Protein AF-A0A4Y2AWR8-F1 (afdb_monomer_lite)

Organism: Araneus ventricosus (NCBI:txid182803)

Structure (mmCIF, N/CA/C/O backbone):
data_AF-A0A4Y2AWR8-F1
#
_entry.id   AF-A0A4Y2AWR8-F1
#
loop_
_atom_site.group_PDB
_atom_site.id
_atom_site.type_symbol
_atom_site.label_atom_id
_atom_site.label_alt_id
_atom_site.label_comp_id
_atom_site.label_asym_id
_atom_site.label_entity_id
_atom_site.label_seq_id
_atom_site.pdbx_PDB_ins_code
_atom_site.Cartn_x
_atom_site.Cartn_y
_atom_site.Cartn_z
_atom_site.occupancy
_atom_site.B_iso_or_equiv
_atom_site.auth_seq_id
_atom_site.auth_comp_id
_atom_site.auth_asym_id
_atom_site.auth_atom_id
_atom_site.pdbx_PDB_model_num
ATOM 1 N N . MET A 1 1 ? -29.845 -3.220 9.953 1.00 39.28 1 MET A N 1
ATOM 2 C CA . MET A 1 1 ? -28.837 -2.404 10.671 1.00 39.28 1 MET A CA 1
ATOM 3 C C . MET A 1 1 ? -28.412 -3.034 12.001 1.00 39.28 1 MET A C 1
ATOM 5 O O . MET A 1 1 ? -27.279 -2.822 12.395 1.00 39.28 1 MET A O 1
ATOM 9 N N . GLU A 1 2 ? -29.234 -3.875 12.646 1.00 32.09 2 GLU A N 1
ATOM 10 C CA . GLU A 1 2 ? -28.894 -4.553 13.921 1.00 32.09 2 GLU A CA 1
ATOM 11 C C . GLU A 1 2 ? -27.820 -5.662 13.844 1.00 32.09 2 GLU A C 1
ATOM 13 O O . GLU A 1 2 ? -27.305 -6.082 14.874 1.00 32.09 2 GLU A O 1
ATOM 18 N N . TYR A 1 3 ? -27.431 -6.134 12.654 1.00 39.44 3 TYR A N 1
ATOM 19 C CA . TYR A 1 3 ? -26.554 -7.311 12.518 1.00 39.44 3 TYR A CA 1
ATOM 20 C C . TYR A 1 3 ? -25.043 -7.035 12.634 1.00 39.44 3 TYR A C 1
ATOM 22 O O . TYR A 1 3 ? -24.268 -7.984 12.706 1.00 39.44 3 TYR A O 1
ATOM 30 N N . LEU A 1 4 ? -24.606 -5.771 12.684 1.00 42.31 4 LEU A N 1
ATOM 31 C CA . LEU A 1 4 ? -23.184 -5.421 12.859 1.00 42.31 4 LEU A CA 1
ATOM 32 C C . LEU A 1 4 ? -22.792 -5.174 14.327 1.00 42.31 4 LEU A C 1
ATOM 34 O O . LEU A 1 4 ? -21.611 -5.196 14.649 1.00 42.31 4 LEU A O 1
ATOM 38 N N . TYR A 1 5 ? -23.763 -5.023 15.236 1.00 36.97 5 TYR A N 1
ATOM 39 C CA . TYR A 1 5 ? -23.530 -4.622 16.634 1.00 36.97 5 TYR A CA 1
ATOM 40 C C . TYR A 1 5 ? -23.019 -5.757 17.552 1.00 36.97 5 TYR A C 1
ATOM 42 O O . TYR A 1 5 ? -22.845 -5.566 18.750 1.00 36.97 5 TYR A O 1
ATOM 50 N N . LYS A 1 6 ? -22.806 -6.972 17.025 1.00 39.91 6 LYS A N 1
ATOM 51 C CA . LYS A 1 6 ? -22.397 -8.159 17.810 1.00 39.91 6 LYS A CA 1
ATOM 52 C C . LYS A 1 6 ? -21.052 -8.765 17.398 1.00 39.91 6 LYS A C 1
ATOM 54 O O . LYS A 1 6 ? -20.770 -9.919 17.732 1.00 39.91 6 LYS A O 1
ATOM 59 N N . ILE A 1 7 ? -20.203 -8.006 16.706 1.00 48.72 7 ILE A N 1
ATOM 60 C CA . ILE A 1 7 ? -18.814 -8.430 16.450 1.00 48.72 7 ILE A CA 1
ATOM 61 C C . ILE A 1 7 ? -17.824 -7.806 17.451 1.00 48.72 7 ILE A C 1
ATOM 63 O O . ILE A 1 7 ? -16.626 -7.753 17.200 1.00 48.72 7 ILE A O 1
ATOM 67 N N . CYS A 1 8 ? -18.320 -7.370 18.610 1.00 47.12 8 CYS A N 1
ATOM 68 C CA . CYS A 1 8 ? -17.505 -6.753 19.649 1.00 47.12 8 CYS A CA 1
ATOM 69 C C . CYS A 1 8 ? -17.026 -7.811 20.660 1.00 47.12 8 CYS A C 1
ATOM 71 O O . CYS A 1 8 ? -17.839 -8.524 21.249 1.00 47.12 8 CYS A O 1
ATOM 73 N N . GLN A 1 9 ? -15.702 -7.844 20.853 1.00 52.44 9 GLN A N 1
ATOM 74 C CA . GLN A 1 9 ? -14.898 -8.706 21.736 1.00 52.44 9 GLN A CA 1
ATOM 75 C C . GLN A 1 9 ? -14.702 -10.157 21.261 1.00 52.44 9 GLN A C 1
ATOM 77 O O . GLN A 1 9 ? -15.607 -10.987 21.307 1.00 52.44 9 GLN A O 1
ATOM 82 N N . GLY A 1 10 ? -13.476 -10.436 20.812 1.00 56.59 10 GLY A N 1
ATOM 83 C CA . GLY A 1 10 ? -13.003 -11.736 20.338 1.00 56.59 10 GLY A CA 1
ATOM 84 C C . GLY A 1 10 ? -11.639 -11.606 19.659 1.00 56.59 10 GLY A C 1
ATOM 85 O O . GLY A 1 10 ? -11.186 -10.491 19.398 1.00 56.59 10 GLY A O 1
ATOM 86 N N . SER A 1 11 ? -10.959 -12.719 19.391 1.00 69.94 11 SER A N 1
ATOM 87 C CA . SER A 1 11 ? -9.740 -12.700 18.568 1.00 69.94 11 SER A CA 1
ATOM 88 C C . SER A 1 11 ? -10.071 -12.327 17.113 1.00 69.94 11 SER A C 1
ATOM 90 O O . SER A 1 11 ? -11.225 -12.411 16.683 1.00 69.94 11 SER A O 1
ATOM 92 N N . MET A 1 12 ? -9.059 -11.946 16.326 1.00 76.69 12 MET A N 1
ATOM 93 C CA . MET A 1 12 ? -9.226 -11.705 14.885 1.00 76.69 12 MET A CA 1
ATOM 94 C C . MET A 1 12 ? -9.914 -12.896 14.194 1.00 76.69 12 MET A C 1
ATOM 96 O O . MET A 1 12 ? -10.844 -12.702 13.421 1.00 76.69 12 MET A O 1
ATOM 100 N N . GLU A 1 13 ? -9.534 -14.128 14.541 1.00 80.94 13 GLU A N 1
ATOM 101 C CA . GLU A 1 13 ? -10.108 -15.360 13.978 1.00 80.94 13 GLU A CA 1
ATOM 102 C C . GLU A 1 13 ? -11.618 -15.500 14.243 1.00 80.94 13 GLU A C 1
ATOM 104 O O . GLU A 1 13 ? -12.392 -15.894 13.361 1.00 80.94 13 GLU A O 1
ATOM 109 N N . GLU A 1 14 ? -12.068 -15.136 15.445 1.00 80.69 14 GLU A N 1
ATOM 110 C CA . GLU A 1 14 ? -13.492 -15.139 15.790 1.00 80.69 14 GLU A CA 1
ATOM 111 C C . GLU A 1 14 ? -14.261 -14.074 14.999 1.00 80.69 14 GLU A C 1
ATOM 113 O O . GLU A 1 14 ? -15.385 -14.323 14.544 1.00 80.69 14 GLU A O 1
ATOM 118 N N . PHE A 1 15 ? -13.652 -12.902 14.797 1.00 83.81 15 PHE A N 1
ATOM 119 C CA . PHE A 1 15 ? -14.216 -11.842 13.965 1.00 83.81 15 PHE A CA 1
ATOM 120 C C . PHE A 1 15 ? -14.346 -12.292 12.508 1.00 83.81 15 PHE A C 1
ATOM 122 O O . PHE A 1 15 ? -15.415 -12.129 11.917 1.00 83.81 15 PHE A O 1
ATOM 129 N N . GLU A 1 16 ? -13.310 -12.915 11.937 1.00 84.69 16 GLU A N 1
ATOM 130 C CA . GLU A 1 16 ? -13.353 -13.394 10.552 1.00 84.69 16 GLU A CA 1
ATOM 131 C C . GLU A 1 16 ? -14.458 -14.428 10.343 1.00 84.69 16 GLU A C 1
ATOM 133 O O . GLU A 1 16 ? -15.183 -14.383 9.347 1.00 84.69 16 GLU A O 1
ATOM 138 N N . THR A 1 17 ? -14.615 -15.353 11.290 1.00 86.00 17 THR A N 1
ATOM 139 C CA . THR A 1 17 ? -15.629 -16.413 11.214 1.00 86.00 17 THR A CA 1
ATOM 140 C C . THR A 1 17 ? -17.043 -15.820 11.206 1.00 86.00 17 THR A C 1
ATOM 142 O O . THR A 1 17 ? -17.899 -16.226 10.412 1.00 86.00 17 THR A O 1
ATOM 145 N N . LYS A 1 18 ? -17.283 -14.796 12.034 1.00 83.44 18 LYS A N 1
ATOM 146 C CA . LYS A 1 18 ? -18.547 -14.040 12.050 1.00 83.44 18 LYS A CA 1
ATOM 147 C C . LYS A 1 18 ? -18.734 -13.208 10.779 1.00 83.44 18 LYS A C 1
ATOM 149 O O . LYS A 1 18 ? -19.837 -13.153 10.241 1.00 83.44 18 LYS A O 1
ATOM 154 N N . ALA A 1 19 ? -17.672 -12.600 10.257 1.00 84.25 19 ALA A N 1
ATOM 155 C CA . ALA A 1 19 ? -17.730 -11.847 9.010 1.00 84.25 19 ALA A CA 1
ATOM 156 C C . ALA A 1 19 ? -18.075 -12.759 7.821 1.00 84.25 19 ALA A C 1
ATOM 158 O O . ALA A 1 19 ? -18.964 -12.423 7.051 1.00 84.25 19 ALA A O 1
ATOM 159 N N . ARG A 1 20 ? -17.480 -13.954 7.710 1.00 83.12 20 ARG A N 1
ATOM 160 C CA . ARG A 1 20 ? -17.768 -14.927 6.630 1.00 83.12 20 ARG A CA 1
ATOM 161 C C . ARG A 1 20 ? -19.230 -15.365 6.558 1.00 83.12 20 ARG A C 1
ATOM 163 O O . ARG A 1 20 ? -19.706 -15.727 5.488 1.00 83.12 20 ARG A O 1
ATOM 170 N N . THR A 1 21 ? -19.931 -15.348 7.686 1.00 83.06 21 THR A N 1
ATOM 171 C CA . THR A 1 21 ? -21.346 -15.737 7.773 1.00 83.06 21 THR A CA 1
ATOM 172 C C . THR A 1 21 ? -22.304 -14.547 7.637 1.00 83.06 21 THR A C 1
ATOM 174 O O . THR A 1 21 ? -23.518 -14.735 7.575 1.00 83.06 21 THR A O 1
ATOM 177 N N . SER A 1 22 ? -21.776 -13.324 7.539 1.00 79.88 22 SER A N 1
ATOM 178 C CA . SER A 1 22 ? -22.546 -12.093 7.369 1.00 79.88 22 SER A CA 1
ATOM 179 C C . SER A 1 22 ? -22.781 -11.770 5.890 1.00 79.88 22 SER A C 1
ATOM 181 O O . SER A 1 22 ? -21.888 -11.906 5.059 1.00 79.88 22 SER A O 1
ATOM 183 N N . GLN A 1 23 ? -23.978 -11.276 5.558 1.00 76.12 23 GLN A N 1
ATOM 184 C CA . GLN A 1 23 ? -24.337 -10.819 4.205 1.00 76.12 23 GLN A CA 1
ATOM 185 C C . GLN A 1 23 ? -24.338 -9.286 4.060 1.00 76.12 23 GLN A C 1
ATOM 187 O O . GLN A 1 23 ? -25.074 -8.720 3.255 1.00 76.12 23 GLN A O 1
ATOM 192 N N . GLY A 1 24 ? -23.542 -8.582 4.867 1.00 80.62 24 GLY A N 1
ATOM 193 C CA . GLY A 1 24 ? -23.423 -7.126 4.767 1.00 80.62 24 GLY A CA 1
ATOM 194 C C . GLY A 1 24 ? -22.639 -6.677 3.529 1.00 80.62 24 GLY A C 1
ATOM 195 O O . GLY A 1 24 ? -21.621 -7.274 3.191 1.00 80.62 24 GLY A O 1
ATOM 196 N N . CYS A 1 25 ? -23.040 -5.561 2.907 1.00 85.88 25 CYS A N 1
ATOM 197 C CA . CYS A 1 25 ? -22.377 -5.022 1.709 1.00 85.88 25 CYS A CA 1
ATOM 198 C C . CYS A 1 25 ? -20.861 -4.817 1.887 1.00 85.88 25 CYS A C 1
ATOM 200 O O . CYS A 1 25 ? -20.092 -5.106 0.975 1.00 85.88 25 CYS A O 1
ATOM 202 N N . LEU A 1 26 ? -20.426 -4.359 3.069 1.00 85.50 26 LEU A N 1
ATOM 203 C CA . LEU A 1 26 ? -19.005 -4.158 3.384 1.00 85.50 26 LEU A CA 1
ATOM 204 C C . LEU A 1 26 ? -18.219 -5.476 3.399 1.00 85.50 26 LEU A C 1
ATOM 206 O O . LEU A 1 26 ? -17.102 -5.547 2.899 1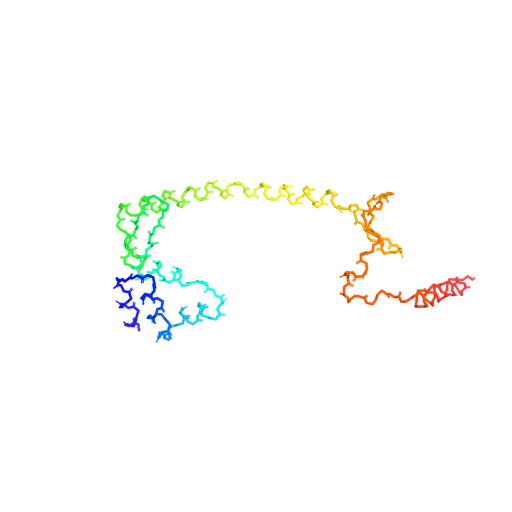.00 85.50 26 LEU A O 1
ATOM 210 N N . VAL A 1 27 ? -18.825 -6.533 3.935 1.00 88.56 27 VAL A N 1
ATOM 211 C CA . VAL A 1 27 ? -18.239 -7.874 3.988 1.00 88.56 27 VAL A CA 1
ATOM 212 C C . VAL A 1 27 ? -18.128 -8.457 2.577 1.00 88.56 27 VAL A C 1
ATOM 214 O O . VAL A 1 27 ? -17.077 -8.968 2.196 1.00 88.56 27 VAL A O 1
ATOM 217 N N . THR A 1 28 ? -19.176 -8.310 1.762 1.00 88.31 28 THR A N 1
ATOM 218 C CA . THR A 1 28 ? -19.161 -8.710 0.346 1.00 88.31 28 THR A CA 1
ATOM 219 C C . THR A 1 28 ? -18.079 -7.968 -0.444 1.00 88.31 28 THR A C 1
ATOM 221 O O . THR A 1 28 ? -17.386 -8.568 -1.266 1.00 88.31 28 THR A O 1
ATOM 224 N N . GLN A 1 29 ? -17.888 -6.674 -0.183 1.00 90.81 29 GLN A N 1
ATOM 225 C CA . GLN A 1 29 ? -16.858 -5.868 -0.839 1.00 90.81 29 GLN A CA 1
ATOM 226 C C . GLN A 1 29 ? -15.436 -6.344 -0.502 1.00 90.81 29 GLN A C 1
ATOM 228 O O . GLN A 1 29 ? -14.589 -6.405 -1.394 1.00 90.81 29 GLN A O 1
ATOM 233 N N . VAL A 1 30 ? -15.196 -6.736 0.752 1.00 90.50 30 VAL A N 1
ATOM 234 C CA . VAL A 1 30 ? -13.914 -7.312 1.178 1.00 90.50 30 VAL A CA 1
ATOM 235 C C . VAL A 1 30 ? -13.687 -8.684 0.544 1.00 90.50 30 VAL A C 1
ATOM 237 O O . VAL A 1 30 ? -12.638 -8.908 -0.054 1.00 90.50 30 VAL A O 1
ATOM 240 N N . PHE A 1 31 ? -14.666 -9.594 0.594 1.00 88.31 31 PHE A N 1
ATOM 241 C CA . PHE A 1 31 ? -14.490 -10.947 0.042 1.00 88.31 31 PHE A CA 1
ATOM 242 C C . PHE A 1 31 ? -14.406 -10.997 -1.482 1.00 88.31 31 PHE A C 1
ATOM 244 O O . PHE A 1 31 ? -13.775 -11.897 -2.027 1.00 88.31 31 PHE A O 1
ATOM 251 N N . SER A 1 32 ? -15.012 -10.034 -2.174 1.00 91.19 32 SER A N 1
ATOM 252 C CA . SER A 1 32 ? -14.854 -9.890 -3.626 1.00 91.19 32 SER A CA 1
ATOM 253 C C . SER A 1 32 ? -13.504 -9.290 -4.035 1.00 91.19 32 SER A C 1
ATOM 255 O O . SER A 1 32 ? -13.198 -9.264 -5.224 1.00 91.19 32 SER A O 1
ATOM 257 N N . GLY A 1 33 ? -12.703 -8.788 -3.085 1.00 91.31 33 GLY A N 1
ATOM 258 C CA . GLY A 1 33 ? -11.432 -8.114 -3.363 1.00 91.31 33 GLY A CA 1
ATOM 259 C C . GLY A 1 33 ? -11.585 -6.718 -3.975 1.00 91.31 33 GLY A C 1
ATOM 260 O O . GLY A 1 33 ? -10.605 -6.147 -4.444 1.00 91.31 33 GLY A O 1
ATOM 261 N N . ALA A 1 34 ? -12.794 -6.147 -3.981 1.00 91.94 34 ALA A N 1
ATOM 262 C CA . ALA A 1 34 ? -13.052 -4.855 -4.610 1.00 91.94 34 ALA A CA 1
ATOM 263 C C . ALA A 1 34 ? -12.434 -3.679 -3.831 1.00 91.94 34 ALA A C 1
ATOM 265 O O . ALA A 1 34 ? -11.910 -2.744 -4.437 1.00 91.94 34 ALA A O 1
ATOM 266 N N . LYS A 1 35 ? -12.517 -3.688 -2.491 1.00 90.12 35 LYS A N 1
ATOM 267 C CA . LYS A 1 35 ? -11.839 -2.716 -1.613 1.00 90.12 35 LYS A CA 1
ATOM 268 C C . LYS A 1 35 ? -11.876 -3.160 -0.153 1.00 90.12 35 LYS A C 1
ATOM 270 O O . LYS A 1 35 ? -12.865 -3.729 0.301 1.00 90.12 35 LYS A O 1
ATOM 275 N N . GLY A 1 36 ? -10.856 -2.747 0.594 1.00 89.81 36 GLY A N 1
ATOM 276 C CA . GLY A 1 36 ? -10.732 -3.046 2.015 1.00 89.81 36 GLY A CA 1
ATOM 277 C C . GLY A 1 36 ? -10.221 -4.463 2.243 1.00 89.81 36 GLY A C 1
ATOM 278 O O . GLY A 1 36 ? -10.033 -5.239 1.312 1.00 89.81 36 GLY A O 1
ATOM 279 N N . SER A 1 37 ? -9.976 -4.781 3.504 1.00 91.81 37 SER A N 1
ATOM 280 C CA . SER A 1 37 ? -9.538 -6.101 3.944 1.00 91.81 37 SER A CA 1
ATOM 281 C C . SER A 1 37 ? -10.231 -6.448 5.258 1.00 91.81 37 SER A C 1
ATOM 283 O O . SER A 1 37 ? -10.922 -5.606 5.846 1.00 91.81 37 SER A O 1
ATOM 285 N N . MET A 1 38 ? -10.055 -7.681 5.725 1.00 89.12 38 MET A N 1
ATOM 286 C CA . MET A 1 38 ? -10.643 -8.105 6.992 1.00 89.12 38 MET A CA 1
ATOM 287 C C . MET A 1 38 ? -10.097 -7.281 8.164 1.00 89.12 38 MET A C 1
ATOM 289 O O . MET A 1 38 ? -10.854 -6.926 9.062 1.00 89.12 38 MET A O 1
ATOM 293 N N . GLU A 1 39 ? -8.825 -6.879 8.113 1.00 89.50 39 GLU A N 1
ATOM 294 C CA . GLU A 1 39 ? -8.206 -6.003 9.110 1.00 89.50 39 GLU A CA 1
ATOM 295 C C . GLU A 1 39 ? -8.908 -4.645 9.184 1.00 89.50 39 GLU A C 1
ATOM 297 O O . GLU A 1 39 ? -9.150 -4.141 10.276 1.00 89.50 39 GLU A O 1
ATOM 302 N N . HIS A 1 40 ? -9.303 -4.067 8.044 1.00 90.94 40 HIS A N 1
ATOM 303 C CA . HIS A 1 40 ? -10.052 -2.808 8.038 1.00 90.94 40 HIS A CA 1
ATOM 304 C C . HIS A 1 40 ? -11.408 -2.962 8.737 1.00 90.94 40 HIS A C 1
ATOM 306 O O . HIS A 1 40 ? -11.784 -2.118 9.549 1.00 90.94 40 HIS A O 1
ATOM 312 N N . LEU A 1 41 ? -12.135 -4.051 8.461 1.00 89.75 41 LEU A N 1
ATOM 313 C CA . LEU A 1 41 ? -13.406 -4.335 9.136 1.00 89.75 41 LEU A CA 1
ATOM 314 C C . LEU A 1 41 ? -13.206 -4.564 10.636 1.00 89.75 41 LEU A C 1
ATOM 316 O O . LEU A 1 41 ? -14.002 -4.079 11.442 1.00 89.75 41 LEU A O 1
ATOM 320 N N . TYR A 1 42 ? -12.132 -5.258 11.007 1.00 87.75 42 TYR A N 1
ATOM 321 C CA . TYR A 1 42 ? -11.782 -5.503 12.398 1.00 87.75 42 TYR A CA 1
ATOM 322 C C . TYR A 1 42 ? -11.474 -4.202 13.142 1.00 87.75 42 TYR A C 1
ATOM 324 O O . TYR A 1 42 ? -12.002 -3.985 14.227 1.00 87.75 42 TYR A O 1
ATOM 332 N N . GLN A 1 43 ? -10.709 -3.286 12.547 1.00 90.44 43 GLN A N 1
ATOM 333 C CA . GLN A 1 43 ? -10.449 -1.972 13.145 1.00 90.44 43 GLN A CA 1
ATOM 334 C C . GLN A 1 43 ? -11.717 -1.122 13.271 1.00 90.44 43 GLN A C 1
ATOM 336 O O . GLN A 1 43 ? -11.871 -0.369 14.236 1.00 90.44 43 GLN A O 1
ATOM 341 N N . MET A 1 44 ? -12.643 -1.253 12.316 1.00 89.94 44 MET A N 1
ATOM 342 C CA . MET A 1 44 ? -13.919 -0.547 12.363 1.00 89.94 44 MET A CA 1
ATOM 343 C C . MET A 1 44 ? -14.810 -1.031 13.505 1.00 89.94 44 MET A C 1
ATOM 345 O O . MET A 1 44 ? -15.311 -0.189 14.236 1.00 89.94 44 MET A O 1
ATOM 349 N N . PHE A 1 45 ? -15.008 -2.342 13.666 1.00 87.38 45 PHE A N 1
ATOM 350 C CA . PHE A 1 45 ? -16.065 -2.880 14.541 1.00 87.38 45 PHE A CA 1
ATOM 351 C C . PHE A 1 45 ? -15.570 -3.728 15.721 1.00 87.38 45 PHE A C 1
ATOM 353 O O . PHE A 1 45 ? -16.323 -3.968 16.660 1.00 87.38 45 PHE A O 1
ATOM 360 N N . GLY A 1 46 ? -14.340 -4.235 15.656 1.00 85.44 46 GLY A N 1
ATOM 361 C CA . GLY A 1 46 ? -13.749 -5.108 16.667 1.00 85.44 46 GLY A CA 1
ATOM 362 C C . GLY A 1 46 ? -12.825 -4.343 17.608 1.00 85.44 46 GLY A C 1
ATOM 363 O O . GLY A 1 46 ? -13.145 -4.147 18.776 1.00 85.44 46 GLY A O 1
ATOM 364 N N . SER A 1 47 ? -11.659 -3.949 17.102 1.00 86.44 47 SER A N 1
ATOM 365 C CA . SER A 1 47 ? -10.621 -3.237 17.848 1.00 86.44 47 SER A CA 1
ATOM 366 C C . SER A 1 47 ? -9.576 -2.686 16.880 1.00 86.44 47 SER A C 1
ATOM 368 O O . SER A 1 47 ? -9.186 -3.375 15.936 1.00 86.44 47 SER A O 1
ATOM 370 N N . VAL A 1 48 ? -9.064 -1.474 17.119 1.00 88.00 48 VAL A N 1
ATOM 371 C CA . VAL A 1 48 ? -7.954 -0.934 16.308 1.00 88.00 48 VAL A CA 1
ATOM 372 C C . VAL A 1 48 ? -6.677 -1.782 16.457 1.00 88.00 48 VAL A C 1
ATOM 374 O O . VAL A 1 48 ? -5.877 -1.870 15.521 1.00 88.00 48 VAL A O 1
ATOM 377 N N . GLY A 1 49 ? -6.507 -2.454 17.600 1.00 84.62 49 GLY A N 1
ATOM 378 C CA . GLY A 1 49 ? -5.465 -3.451 17.825 1.00 84.62 49 GLY A CA 1
ATOM 379 C C . GLY A 1 49 ? -4.097 -2.865 18.180 1.00 84.62 49 GLY A C 1
ATOM 380 O O . GLY A 1 49 ? -3.981 -1.776 18.748 1.00 84.62 49 GLY A O 1
ATOM 381 N N . CYS A 1 50 ? -3.040 -3.632 17.900 1.00 80.38 50 CYS A N 1
ATOM 382 C CA . CYS A 1 50 ? -1.671 -3.237 18.220 1.00 80.38 50 CYS A CA 1
ATOM 383 C C . CYS A 1 50 ? -1.128 -2.234 17.195 1.00 80.38 50 CYS A C 1
ATOM 385 O O . CYS A 1 50 ? -1.171 -2.460 15.989 1.00 80.38 50 CYS A O 1
ATOM 387 N N . GLN A 1 51 ? -0.578 -1.141 17.699 1.00 74.06 51 GLN A N 1
ATOM 388 C CA . GLN A 1 51 ? 0.014 -0.043 16.960 1.00 74.06 51 GLN A CA 1
ATOM 389 C C . GLN A 1 51 ? 1.425 0.154 17.529 1.00 74.06 51 GLN A C 1
ATOM 391 O O . GLN A 1 51 ? 1.564 0.809 18.556 1.00 74.06 51 GLN A O 1
ATOM 396 N N . ASN A 1 52 ? 2.448 -0.448 16.906 1.00 70.69 52 ASN A N 1
ATOM 397 C CA . ASN A 1 52 ? 3.864 -0.506 17.330 1.00 70.69 52 ASN A CA 1
ATOM 398 C C . ASN A 1 52 ? 4.100 -0.756 18.840 1.00 70.69 52 ASN A C 1
ATOM 400 O O . ASN A 1 52 ? 4.404 -1.879 19.223 1.00 70.69 52 ASN A O 1
ATOM 404 N N . ASP A 1 53 ? 3.917 0.264 19.685 1.00 71.38 53 ASP A N 1
ATOM 405 C CA . ASP A 1 53 ? 4.144 0.241 21.140 1.00 71.38 53 ASP A CA 1
ATOM 406 C C . ASP A 1 53 ? 2.853 0.394 21.976 1.00 71.38 53 ASP A C 1
ATOM 408 O O . ASP A 1 53 ? 2.893 0.550 23.199 1.00 71.38 53 ASP A O 1
ATOM 412 N N . ALA A 1 54 ? 1.686 0.418 21.334 1.00 71.38 54 ALA A N 1
ATOM 413 C CA . ALA A 1 54 ? 0.404 0.707 21.961 1.00 71.38 54 ALA A CA 1
ATOM 414 C C . ALA A 1 54 ? -0.678 -0.270 21.502 1.00 71.38 54 ALA A C 1
ATOM 416 O O . ALA A 1 54 ? -0.926 -0.417 20.315 1.00 71.38 54 ALA A O 1
ATOM 417 N N . PHE A 1 55 ? -1.387 -0.882 22.448 1.00 81.12 55 PHE A N 1
ATOM 418 C CA . PHE A 1 55 ? -2.611 -1.619 22.147 1.00 81.12 55 PHE A CA 1
ATOM 419 C C . PHE A 1 55 ? -3.823 -0.707 22.342 1.00 81.12 55 PHE A C 1
ATOM 421 O O . PHE A 1 55 ? -3.992 -0.145 23.429 1.00 81.12 55 PHE A O 1
ATOM 428 N N . ILE A 1 56 ? -4.634 -0.556 21.297 1.00 84.81 56 ILE A N 1
ATOM 429 C CA . ILE A 1 56 ? -5.889 0.197 21.310 1.00 84.81 56 ILE A CA 1
ATOM 430 C C . ILE A 1 56 ? -7.023 -0.812 21.361 1.00 84.81 56 ILE A C 1
ATOM 432 O O . ILE A 1 56 ? -7.159 -1.630 20.453 1.00 84.81 56 ILE A O 1
ATOM 436 N N . ARG A 1 57 ? -7.802 -0.779 22.441 1.00 84.12 57 ARG A N 1
ATOM 437 C CA . ARG A 1 57 ? -8.898 -1.722 22.662 1.00 84.12 57 ARG A CA 1
ATOM 438 C C . ARG A 1 57 ? -10.128 -1.311 21.879 1.00 84.12 57 ARG A C 1
ATOM 440 O O . ARG A 1 57 ? -10.710 -2.179 21.234 1.00 84.12 57 ARG A O 1
ATOM 447 N N . ASP A 1 58 ? -10.469 -0.027 21.914 1.00 88.12 58 ASP A N 1
ATOM 448 C CA . ASP A 1 58 ? -11.702 0.476 21.324 1.00 88.12 58 ASP A CA 1
ATOM 449 C C . ASP A 1 58 ? -11.658 0.371 19.786 1.00 88.12 58 ASP A C 1
ATOM 451 O O . ASP A 1 58 ? -10.594 0.386 19.152 1.00 88.12 58 ASP A O 1
ATOM 455 N N . SER A 1 59 ? -12.831 0.198 19.179 1.00 90.56 59 SER A N 1
ATOM 456 C CA . SER A 1 59 ? -12.998 0.194 17.726 1.00 90.56 59 SER A CA 1
ATOM 457 C C . SER A 1 59 ? -13.237 1.619 17.211 1.00 90.56 59 SER A C 1
ATOM 459 O O . SER A 1 59 ? -13.612 2.519 17.969 1.00 90.56 59 SER A O 1
ATOM 461 N N . PHE A 1 60 ? -13.062 1.858 15.907 1.00 91.12 60 PHE A N 1
ATOM 462 C CA . PHE A 1 60 ? -13.425 3.163 15.337 1.00 91.12 60 PHE A CA 1
ATOM 463 C C . PHE A 1 60 ? -14.931 3.441 15.396 1.00 91.12 60 PHE A C 1
ATOM 465 O O . PHE A 1 60 ? -15.326 4.606 15.407 1.00 91.12 60 PHE A O 1
ATOM 472 N N . TRP A 1 61 ? -15.760 2.396 15.426 1.00 91.31 61 TRP A N 1
ATOM 473 C CA . TRP A 1 61 ? -17.208 2.516 15.551 1.00 91.31 61 TRP A CA 1
ATOM 474 C C . TRP A 1 61 ? -17.632 2.957 16.952 1.00 91.31 61 TRP A C 1
ATOM 476 O O . TRP A 1 61 ? -18.490 3.828 17.083 1.00 91.31 61 TRP A O 1
ATOM 486 N N . ASP A 1 62 ? -17.008 2.388 17.984 1.00 89.56 62 ASP A N 1
ATOM 487 C CA . ASP A 1 62 ? -17.304 2.719 19.383 1.00 89.56 62 ASP A CA 1
ATOM 488 C C . ASP A 1 62 ? -16.688 4.064 19.799 1.00 89.56 62 ASP A C 1
ATOM 490 O O . ASP A 1 62 ? -17.198 4.747 20.689 1.00 89.56 62 ASP A O 1
ATOM 494 N N . GLY A 1 63 ? -15.628 4.475 19.099 1.00 91.94 63 GLY A N 1
ATOM 495 C CA . GLY A 1 63 ? -14.893 5.706 19.346 1.00 91.94 63 GLY A CA 1
ATOM 496 C C . GLY A 1 63 ? -13.756 5.498 20.342 1.00 91.94 63 GLY A C 1
ATOM 497 O O . GLY A 1 63 ? -13.891 4.802 21.343 1.00 91.94 63 GLY A O 1
ATOM 498 N N . LEU A 1 64 ? -12.614 6.130 20.068 1.00 91.44 64 LEU A N 1
ATOM 499 C CA . LEU A 1 64 ? -11.432 6.011 20.916 1.00 91.44 64 LEU A CA 1
ATOM 500 C C . LEU A 1 64 ? -11.528 6.959 22.110 1.00 91.44 64 LEU A C 1
ATOM 502 O O . LEU A 1 64 ? -11.838 8.146 21.962 1.00 91.44 64 LEU A O 1
ATOM 506 N N . ASN A 1 65 ? -11.144 6.471 23.287 1.00 91.62 65 ASN A N 1
ATOM 507 C CA . ASN A 1 65 ? -10.899 7.347 24.428 1.00 91.62 65 ASN A CA 1
ATOM 508 C C . ASN A 1 65 ? -9.658 8.242 24.209 1.00 91.62 65 ASN A C 1
ATOM 510 O O . ASN A 1 65 ? -8.812 7.989 23.350 1.00 91.62 65 ASN A O 1
ATOM 514 N N . ALA A 1 66 ? -9.516 9.292 25.023 1.00 92.50 66 ALA A N 1
ATOM 515 C CA . ALA A 1 66 ? -8.467 10.300 24.842 1.00 92.50 66 ALA A CA 1
ATOM 516 C C . ALA A 1 66 ? -7.034 9.723 24.833 1.00 92.50 66 ALA A C 1
ATOM 518 O O . ALA A 1 66 ? -6.197 10.162 24.046 1.00 92.50 66 ALA A O 1
ATOM 519 N N . ASN A 1 67 ? -6.742 8.727 25.677 1.00 90.81 67 ASN A N 1
ATOM 520 C CA . ASN A 1 67 ? -5.413 8.110 25.741 1.00 90.81 67 ASN A CA 1
ATOM 521 C C . ASN A 1 67 ? -5.114 7.285 24.480 1.00 90.81 67 ASN A C 1
ATOM 523 O O . ASN A 1 67 ? -4.023 7.359 23.915 1.00 90.81 67 ASN A O 1
ATOM 527 N N . GLU A 1 68 ? -6.092 6.509 24.019 1.00 90.19 68 GLU A N 1
ATOM 528 C CA . GLU A 1 68 ? -5.971 5.718 22.795 1.00 90.19 68 GLU A CA 1
ATOM 529 C C . GLU A 1 68 ? -5.877 6.592 21.544 1.00 90.19 68 GLU A C 1
ATOM 531 O O . GLU A 1 68 ? -5.043 6.329 20.677 1.00 90.19 68 GLU A O 1
ATOM 536 N N . ALA A 1 69 ? -6.640 7.685 21.494 1.00 92.12 69 ALA A N 1
ATOM 537 C CA . ALA A 1 69 ? -6.568 8.662 20.415 1.00 92.12 69 ALA A CA 1
ATOM 538 C C . ALA A 1 69 ? -5.168 9.291 20.304 1.00 92.12 69 ALA A C 1
ATOM 540 O O . ALA A 1 69 ? -4.622 9.379 19.204 1.00 92.12 69 ALA A O 1
ATOM 541 N N . VAL A 1 70 ? -4.545 9.668 21.429 1.00 92.19 70 VAL A N 1
ATOM 542 C CA . VAL A 1 70 ? -3.173 10.211 21.443 1.00 92.19 70 VAL A CA 1
ATOM 543 C C . VAL A 1 70 ? -2.158 9.177 20.947 1.00 92.19 70 VAL A C 1
ATOM 545 O O . VAL A 1 70 ? -1.282 9.506 20.145 1.00 92.19 70 VAL A O 1
ATOM 548 N N . LYS A 1 71 ? -2.287 7.915 21.375 1.00 89.88 71 LYS A N 1
ATOM 549 C CA . LYS A 1 71 ? -1.416 6.819 20.919 1.00 89.88 71 LYS A CA 1
ATOM 550 C C . LYS A 1 71 ? -1.545 6.576 19.414 1.00 89.88 71 LYS A C 1
ATOM 552 O O . LYS A 1 71 ? -0.528 6.499 18.727 1.00 89.88 71 LYS A O 1
ATOM 557 N N . HIS A 1 72 ? -2.774 6.528 18.897 1.00 91.38 72 HIS A N 1
ATOM 558 C CA . HIS A 1 72 ? -3.035 6.396 17.463 1.00 91.38 72 HIS A CA 1
ATOM 559 C C . HIS A 1 72 ? -2.465 7.582 16.671 1.00 91.38 72 HIS A C 1
ATOM 561 O O . HIS A 1 72 ? -1.774 7.398 15.670 1.00 91.38 72 HIS A O 1
ATOM 567 N N . ALA A 1 73 ? -2.702 8.810 17.148 1.00 91.19 73 ALA A N 1
ATOM 568 C CA . ALA A 1 73 ? -2.250 10.033 16.490 1.00 91.19 73 ALA A CA 1
ATOM 569 C C . ALA A 1 73 ? -0.720 10.122 16.398 1.00 91.19 73 ALA A C 1
ATOM 571 O O . ALA A 1 73 ? -0.193 10.538 15.364 1.00 91.19 73 ALA A O 1
ATOM 572 N N . LYS A 1 74 ? 0.002 9.692 17.441 1.00 90.56 74 LYS A N 1
ATOM 573 C CA . LYS A 1 74 ? 1.470 9.621 17.418 1.00 90.56 74 LYS A CA 1
ATOM 574 C C . LYS A 1 74 ? 1.958 8.741 16.265 1.00 90.56 74 LYS A C 1
ATOM 576 O O . LYS A 1 74 ? 2.800 9.161 15.479 1.00 90.56 74 LYS A O 1
ATOM 581 N N . ILE A 1 75 ? 1.374 7.557 16.122 1.00 88.50 75 ILE A N 1
ATOM 582 C CA . ILE A 1 75 ? 1.795 6.569 15.120 1.00 88.50 75 ILE A CA 1
ATOM 583 C C . ILE A 1 75 ? 1.429 7.020 13.709 1.00 88.50 75 ILE A C 1
ATOM 585 O O . ILE A 1 75 ? 2.245 6.902 12.794 1.00 88.50 75 ILE A O 1
ATOM 589 N N . ALA A 1 76 ? 0.252 7.625 13.542 1.00 88.75 76 ALA A N 1
ATOM 590 C CA . ALA A 1 76 ? -0.127 8.270 12.291 1.00 88.75 76 ALA A CA 1
ATOM 591 C C . ALA A 1 76 ? 0.860 9.389 11.909 1.00 88.75 76 ALA A C 1
ATOM 593 O O . ALA A 1 76 ? 1.270 9.483 10.754 1.00 88.75 76 ALA A O 1
ATOM 594 N N . THR A 1 77 ? 1.298 10.198 12.877 1.00 90.19 77 THR A N 1
ATOM 595 C CA . THR A 1 77 ? 2.271 11.279 12.649 1.00 90.19 77 THR A CA 1
ATOM 596 C C . THR A 1 77 ? 3.641 10.731 12.247 1.00 90.19 77 THR A C 1
ATOM 598 O O . THR A 1 77 ? 4.235 11.215 11.282 1.00 90.19 77 THR A O 1
ATOM 601 N N . ASP A 1 78 ? 4.120 9.680 12.916 1.00 89.12 78 ASP A N 1
ATOM 602 C CA . ASP A 1 78 ? 5.379 9.016 12.563 1.00 89.12 78 ASP A CA 1
ATOM 603 C C . ASP A 1 78 ? 5.322 8.437 11.141 1.00 89.12 78 ASP A C 1
ATOM 605 O O . ASP A 1 78 ? 6.268 8.598 10.363 1.00 89.12 78 ASP A O 1
ATOM 609 N N . ALA A 1 79 ? 4.200 7.813 10.768 1.00 87.19 79 ALA A N 1
ATOM 610 C CA . ALA A 1 79 ? 3.980 7.299 9.419 1.00 87.19 79 ALA A CA 1
ATOM 611 C C . ALA A 1 79 ? 3.959 8.426 8.373 1.00 87.19 79 ALA A C 1
ATOM 613 O O . ALA A 1 79 ? 4.651 8.328 7.358 1.00 87.19 79 ALA A O 1
ATOM 614 N N . LEU A 1 80 ? 3.254 9.529 8.642 1.00 89.75 80 LEU A N 1
ATOM 615 C CA . LEU A 1 80 ? 3.242 10.706 7.768 1.00 89.75 80 LEU A CA 1
ATOM 616 C C . LEU A 1 80 ? 4.647 11.301 7.605 1.00 89.75 80 LEU A C 1
ATOM 618 O O . LEU A 1 80 ? 5.051 11.626 6.486 1.00 89.75 80 LEU A O 1
ATOM 622 N N . SER A 1 81 ? 5.444 11.357 8.675 1.00 87.75 81 SER A N 1
ATOM 623 C CA . SER A 1 81 ? 6.836 11.812 8.577 1.00 87.75 81 SER A CA 1
ATOM 624 C C . SER A 1 81 ? 7.652 10.937 7.619 1.00 87.75 81 SER A C 1
ATOM 626 O O . SER A 1 81 ? 8.433 11.459 6.828 1.00 87.75 81 SER A O 1
ATOM 628 N N . LYS A 1 82 ? 7.418 9.618 7.592 1.00 84.81 82 LYS A N 1
ATOM 629 C CA . LYS A 1 82 ? 8.079 8.705 6.647 1.00 84.81 82 LYS A CA 1
ATOM 630 C C . LYS A 1 82 ? 7.595 8.915 5.214 1.00 84.81 82 LYS A C 1
ATOM 632 O O . LYS A 1 82 ? 8.405 8.832 4.296 1.00 84.81 82 LYS A O 1
ATOM 637 N N . THR A 1 83 ? 6.322 9.261 5.005 1.00 84.12 83 THR A N 1
ATOM 638 C CA . THR A 1 83 ? 5.812 9.591 3.659 1.00 84.12 83 THR A CA 1
ATOM 639 C C . THR A 1 83 ? 6.432 10.859 3.063 1.00 84.12 83 THR A C 1
ATOM 641 O O . THR A 1 83 ? 6.453 11.000 1.843 1.00 84.12 83 THR A O 1
ATOM 644 N N . SER A 1 84 ? 7.040 11.736 3.877 1.00 76.44 84 SER A N 1
ATOM 645 C CA . SER A 1 84 ? 7.799 12.898 3.374 1.00 76.44 84 SER A CA 1
ATOM 646 C C . SER A 1 84 ? 8.997 12.515 2.489 1.00 76.44 84 SER A C 1
ATOM 648 O O . SER A 1 84 ? 9.493 13.341 1.726 1.00 76.44 84 SER A O 1
ATOM 650 N N . LYS A 1 85 ? 9.421 11.245 2.523 1.00 84.06 85 LYS A N 1
ATOM 651 C CA . LYS A 1 85 ? 10.454 10.663 1.656 1.00 84.06 85 LYS A CA 1
ATOM 652 C C . LYS A 1 85 ? 9.934 10.220 0.284 1.00 84.06 85 LYS A C 1
ATOM 654 O O . LYS A 1 85 ? 10.636 9.516 -0.432 1.00 84.06 85 LYS A O 1
ATOM 659 N N . ILE A 1 86 ? 8.735 10.641 -0.128 1.00 83.56 86 ILE A N 1
ATOM 660 C CA . ILE A 1 86 ? 8.178 10.325 -1.458 1.00 83.56 86 ILE A CA 1
ATOM 661 C C . ILE A 1 86 ? 9.099 10.744 -2.619 1.00 83.56 86 ILE A C 1
ATOM 663 O O . ILE A 1 86 ? 9.078 10.142 -3.689 1.00 83.56 86 ILE A O 1
ATOM 667 N N . TRP A 1 87 ? 9.949 11.751 -2.407 1.00 86.12 87 TRP A N 1
ATOM 668 C CA . TRP A 1 87 ? 10.938 12.181 -3.393 1.00 86.12 87 TRP A CA 1
ATOM 669 C C . TRP A 1 87 ? 12.055 11.145 -3.614 1.00 86.12 87 TRP A C 1
ATOM 671 O O . TRP A 1 87 ? 12.621 11.111 -4.704 1.00 86.12 87 TRP A O 1
ATOM 681 N N . GLU A 1 88 ? 12.367 10.289 -2.628 1.00 90.69 88 GLU A N 1
ATOM 682 C CA . GLU A 1 88 ? 13.457 9.302 -2.713 1.00 90.69 88 GLU A CA 1
ATOM 683 C C . GLU A 1 88 ? 13.161 8.256 -3.797 1.00 90.69 88 GLU A C 1
ATOM 685 O O . GLU A 1 88 ? 14.026 7.946 -4.622 1.00 90.69 88 GLU A O 1
ATOM 690 N N . THR A 1 89 ? 11.925 7.748 -3.847 1.00 88.50 89 THR A N 1
ATOM 691 C CA . THR A 1 89 ? 11.496 6.799 -4.885 1.00 88.50 89 THR A CA 1
ATOM 692 C C . THR A 1 89 ? 11.402 7.473 -6.248 1.00 88.50 89 THR A C 1
ATOM 694 O O . THR A 1 89 ? 11.855 6.890 -7.229 1.00 88.50 89 THR A O 1
ATOM 697 N N . GLY A 1 90 ? 10.913 8.717 -6.319 1.00 89.19 90 GLY A N 1
ATOM 698 C CA . GLY A 1 90 ? 10.885 9.497 -7.562 1.00 89.19 90 GLY A CA 1
ATOM 699 C C . GLY A 1 90 ? 12.281 9.740 -8.149 1.00 89.19 90 GLY A C 1
ATOM 700 O O . GLY A 1 90 ? 12.504 9.529 -9.345 1.00 89.19 90 GLY A O 1
ATOM 701 N N . TYR A 1 91 ? 13.247 10.116 -7.308 1.00 90.88 91 TYR A N 1
ATOM 702 C CA . TYR A 1 91 ? 14.644 10.279 -7.712 1.00 90.88 91 TYR A CA 1
ATOM 703 C C . TYR A 1 91 ? 15.272 8.947 -8.141 1.00 90.88 91 TYR A C 1
ATOM 705 O O . TYR A 1 91 ? 15.895 8.875 -9.200 1.00 90.88 91 TYR A O 1
ATOM 713 N N . SER A 1 92 ? 15.071 7.884 -7.355 1.00 91.94 92 SER A N 1
ATOM 714 C CA . SER A 1 92 ? 15.603 6.548 -7.658 1.00 91.94 92 SER A CA 1
ATOM 715 C C . SER A 1 92 ? 15.057 6.017 -8.982 1.00 91.94 92 SER A C 1
ATOM 717 O O . SER A 1 92 ? 15.834 5.581 -9.826 1.00 91.94 92 SER A O 1
ATOM 719 N N . TYR A 1 93 ? 13.745 6.139 -9.204 1.00 92.50 93 TYR A N 1
ATOM 720 C CA . TYR A 1 93 ? 13.095 5.787 -10.464 1.00 92.50 93 TYR A CA 1
ATOM 721 C C . TYR A 1 93 ? 13.678 6.578 -11.638 1.00 92.50 93 TYR A C 1
ATOM 723 O O . TYR A 1 93 ? 14.108 5.987 -12.624 1.00 92.50 93 TYR A O 1
ATOM 731 N N . SER A 1 94 ? 13.767 7.905 -11.508 1.00 92.56 94 SER A N 1
ATOM 732 C CA . SER A 1 94 ? 14.298 8.769 -12.572 1.00 92.56 94 SER A CA 1
ATOM 733 C C . SER A 1 94 ? 15.743 8.407 -12.923 1.00 92.56 94 SER A C 1
ATOM 735 O O . SER A 1 94 ? 16.099 8.337 -14.096 1.00 92.56 94 SER A O 1
ATOM 737 N N . LYS A 1 95 ? 16.568 8.110 -11.911 1.00 94.38 95 LYS A N 1
ATOM 738 C CA . LYS A 1 95 ? 17.946 7.649 -12.093 1.00 94.38 95 LYS A CA 1
ATOM 739 C C . LYS A 1 95 ? 18.009 6.282 -12.777 1.00 94.38 95 LYS A C 1
ATOM 741 O O . LYS A 1 95 ? 18.840 6.097 -13.658 1.00 94.38 95 LYS A O 1
ATOM 746 N N . MET A 1 96 ? 17.149 5.336 -12.393 1.00 93.12 96 MET A N 1
ATOM 747 C CA . MET A 1 96 ? 17.082 4.020 -13.040 1.00 93.12 96 MET A CA 1
ATOM 748 C C . MET A 1 96 ? 16.681 4.146 -14.510 1.00 93.12 96 MET A C 1
ATOM 750 O O . MET A 1 96 ? 17.362 3.588 -15.360 1.00 93.12 96 MET A O 1
ATOM 754 N N . VAL A 1 97 ? 15.645 4.930 -14.822 1.00 92.12 97 VAL A N 1
ATOM 755 C CA . VAL A 1 97 ? 15.226 5.181 -16.209 1.00 92.12 97 VAL A CA 1
ATOM 756 C C . VAL A 1 97 ? 16.350 5.838 -17.008 1.00 92.12 97 VAL A C 1
ATOM 758 O O . VAL A 1 97 ? 16.682 5.357 -18.085 1.00 92.12 97 VAL A O 1
ATOM 761 N N . TYR A 1 98 ? 16.985 6.884 -16.470 1.00 91.88 98 TYR A N 1
ATOM 762 C CA . TYR A 1 98 ? 18.099 7.560 -17.141 1.00 91.88 98 TYR A CA 1
ATOM 763 C C . TYR A 1 98 ? 19.278 6.617 -17.413 1.00 91.88 98 TYR A C 1
ATOM 765 O O . TYR A 1 98 ? 19.864 6.655 -18.491 1.00 91.88 98 TYR A O 1
ATOM 773 N N . ASN A 1 99 ? 19.618 5.750 -16.457 1.00 88.44 99 ASN A N 1
ATOM 774 C CA . ASN A 1 99 ? 20.702 4.784 -16.626 1.00 88.44 99 ASN A CA 1
ATOM 775 C C . ASN A 1 99 ? 20.362 3.685 -17.639 1.00 88.44 99 ASN A C 1
ATOM 777 O O . ASN A 1 99 ? 21.271 3.144 -18.254 1.00 88.44 99 ASN A O 1
ATOM 781 N N . LEU A 1 100 ? 19.081 3.345 -17.799 1.00 88.69 100 LEU A N 1
ATOM 782 C CA . LEU A 1 100 ? 18.642 2.275 -18.692 1.00 88.69 100 LEU A CA 1
ATOM 783 C C . LEU A 1 100 ? 18.201 2.771 -20.081 1.00 88.69 100 LEU A C 1
ATOM 785 O O . LEU A 1 100 ? 17.940 1.955 -20.955 1.00 88.69 100 LEU A O 1
ATOM 789 N N . GLN A 1 101 ? 18.130 4.086 -20.317 1.00 86.75 101 GLN A N 1
ATOM 790 C CA . GLN A 1 101 ? 17.591 4.660 -21.563 1.00 86.75 101 GLN A CA 1
ATOM 791 C C . GLN A 1 101 ? 18.392 4.302 -22.829 1.00 86.75 101 GLN A C 1
ATOM 793 O O . GLN A 1 101 ? 17.867 4.422 -23.931 1.00 86.75 101 GLN A O 1
ATOM 798 N N . GLY A 1 102 ? 19.664 3.916 -22.675 1.00 84.62 102 GLY A N 1
ATOM 799 C CA . GLY A 1 102 ? 20.535 3.490 -23.774 1.00 84.62 102 GLY A CA 1
ATOM 800 C C . GLY A 1 102 ? 20.365 2.021 -24.168 1.00 84.62 102 GLY A C 1
ATOM 801 O O . GLY A 1 102 ? 20.809 1.630 -25.252 1.00 84.62 102 GLY A O 1
ATOM 802 N N . LEU A 1 103 ? 19.702 1.218 -23.322 1.00 89.94 103 LEU A N 1
ATOM 803 C CA . LEU A 1 103 ? 19.478 -0.192 -23.607 1.00 89.94 103 LEU A CA 1
ATOM 804 C C . LEU A 1 103 ? 18.417 -0.373 -24.686 1.00 89.94 103 LEU A C 1
ATOM 806 O O . LEU A 1 103 ? 17.295 0.123 -24.580 1.00 89.94 103 LEU A O 1
ATOM 810 N N . HIS A 1 104 ? 18.764 -1.155 -25.697 1.00 87.44 104 HIS A N 1
ATOM 811 C CA . HIS A 1 104 ? 17.856 -1.561 -26.757 1.00 87.44 104 HIS A CA 1
ATOM 812 C C . HIS A 1 104 ? 18.193 -2.977 -27.222 1.00 87.44 104 HIS A C 1
ATOM 814 O O . HIS A 1 104 ? 19.264 -3.504 -26.924 1.00 87.44 104 HIS A O 1
ATOM 820 N N . VAL A 1 105 ? 17.258 -3.602 -27.933 1.00 88.19 105 VAL A N 1
ATOM 821 C CA . VAL A 1 105 ? 17.509 -4.872 -28.618 1.00 88.19 105 VAL A CA 1
ATOM 822 C C . VAL A 1 105 ? 17.934 -4.555 -30.047 1.00 88.19 105 VAL A C 1
ATOM 824 O O . VAL A 1 105 ? 17.245 -3.797 -30.733 1.00 88.19 105 VAL A O 1
ATOM 827 N N . ASP A 1 106 ? 19.079 -5.079 -30.475 1.00 83.62 106 ASP A N 1
ATOM 828 C CA . ASP A 1 106 ? 19.582 -4.874 -31.833 1.00 83.62 106 ASP A CA 1
ATOM 829 C C . ASP A 1 106 ? 18.908 -5.811 -32.857 1.00 83.62 106 ASP A C 1
ATOM 831 O O . ASP A 1 106 ? 18.074 -6.658 -32.526 1.00 83.62 106 ASP A O 1
ATOM 835 N N . TYR A 1 107 ? 19.270 -5.668 -34.135 1.00 80.06 107 TYR A N 1
ATOM 836 C CA . TYR A 1 107 ? 18.718 -6.492 -35.219 1.00 80.06 107 TYR A CA 1
ATOM 837 C C . TYR A 1 107 ? 19.102 -7.977 -35.134 1.00 80.06 107 TYR A C 1
ATOM 839 O O . TYR A 1 107 ? 18.491 -8.791 -35.822 1.00 80.06 107 TYR A O 1
ATOM 847 N N . MET A 1 108 ? 20.103 -8.329 -34.323 1.00 80.88 108 MET A N 1
ATOM 848 C CA . MET A 1 108 ? 20.536 -9.709 -34.095 1.00 80.88 108 MET A CA 1
ATOM 849 C C . MET A 1 108 ? 19.839 -10.336 -32.878 1.00 80.88 108 MET A C 1
ATOM 851 O O . MET A 1 108 ? 20.035 -11.519 -32.614 1.00 80.88 108 MET A O 1
ATOM 855 N N . GLY A 1 109 ? 18.992 -9.578 -32.170 1.00 77.81 109 GLY A N 1
ATOM 856 C CA . GLY A 1 109 ? 18.270 -10.049 -30.989 1.00 77.81 109 GLY A CA 1
ATOM 857 C C . GLY A 1 109 ? 19.057 -9.946 -29.682 1.00 77.81 109 GLY A C 1
ATOM 858 O O . GLY A 1 109 ? 18.633 -10.517 -28.671 1.00 77.81 109 GLY A O 1
ATOM 859 N N . CYS A 1 110 ? 20.168 -9.209 -29.685 1.00 83.19 110 CYS A N 1
ATOM 860 C CA . CYS A 1 110 ? 21.020 -8.991 -28.523 1.00 83.19 110 CYS A CA 1
ATOM 861 C C . CYS A 1 110 ? 20.540 -7.777 -27.712 1.00 83.19 110 CYS A C 1
ATOM 863 O O . CYS A 1 110 ? 20.123 -6.773 -28.289 1.00 83.19 110 CYS A O 1
ATOM 865 N N . LEU A 1 111 ? 20.645 -7.826 -26.379 1.00 88.44 111 LEU A N 1
ATOM 866 C CA . LEU A 1 111 ? 20.502 -6.645 -25.521 1.00 88.44 111 LEU A CA 1
ATOM 867 C C 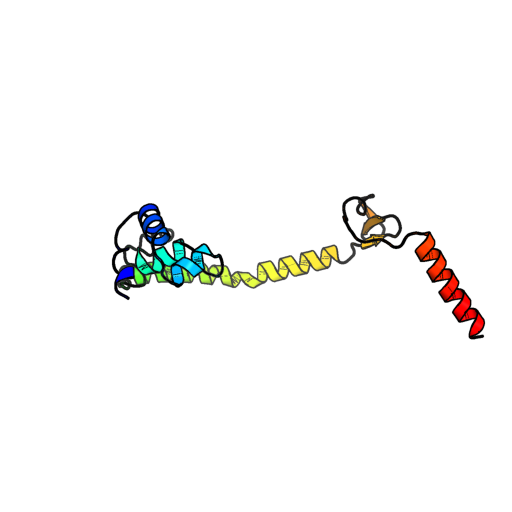. LEU A 1 111 ? 21.804 -5.847 -25.569 1.00 88.44 111 LEU A C 1
ATOM 869 O O . LEU A 1 111 ? 22.854 -6.357 -25.171 1.00 88.44 111 LEU A O 1
ATOM 873 N N . VAL A 1 112 ? 21.736 -4.595 -26.006 1.00 88.12 112 VAL A N 1
ATOM 874 C CA . VAL A 1 112 ? 22.911 -3.751 -26.236 1.00 88.12 112 VAL A CA 1
ATOM 875 C C . VAL A 1 112 ? 22.772 -2.419 -25.504 1.00 88.12 112 VAL A C 1
ATOM 877 O O . VAL A 1 112 ? 21.701 -1.814 -25.497 1.00 88.12 112 VAL A O 1
ATOM 880 N N . ASP A 1 113 ? 23.875 -1.950 -24.919 1.00 89.44 113 ASP A N 1
ATOM 881 C CA . ASP A 1 113 ? 24.055 -0.584 -24.414 1.00 89.44 113 ASP A CA 1
ATOM 882 C C . ASP A 1 113 ? 25.225 0.082 -25.157 1.00 89.44 113 ASP A C 1
ATOM 884 O O . ASP A 1 113 ? 26.403 -0.231 -24.946 1.00 89.44 113 ASP A O 1
ATOM 888 N N . GLY A 1 114 ? 24.903 0.963 -26.107 1.00 83.88 114 GLY A N 1
ATOM 889 C CA . GLY A 1 114 ? 25.887 1.555 -27.014 1.00 83.88 114 GLY A CA 1
ATOM 890 C C . GLY A 1 114 ? 26.595 0.499 -27.873 1.00 83.88 114 GLY A C 1
ATOM 891 O O . GLY A 1 114 ? 25.989 -0.078 -28.767 1.00 83.88 114 GLY A O 1
ATOM 892 N N . ASN A 1 115 ? 27.885 0.265 -27.609 1.00 84.12 115 ASN A N 1
ATOM 893 C CA . ASN A 1 115 ? 28.694 -0.753 -28.301 1.00 84.12 115 ASN A CA 1
ATOM 894 C C . ASN A 1 115 ? 28.883 -2.037 -27.472 1.00 84.12 115 ASN A C 1
ATOM 896 O O . ASN A 1 115 ? 29.607 -2.939 -27.897 1.00 84.12 115 ASN A O 1
ATOM 900 N N . LEU A 1 116 ? 28.314 -2.100 -26.265 1.00 86.31 116 LEU A N 1
ATOM 901 C CA . LEU A 1 116 ? 28.486 -3.221 -25.351 1.00 86.31 116 LEU A CA 1
ATOM 902 C C . LEU A 1 116 ? 27.285 -4.161 -25.447 1.00 86.31 116 LEU A C 1
ATOM 904 O O . LEU A 1 116 ? 26.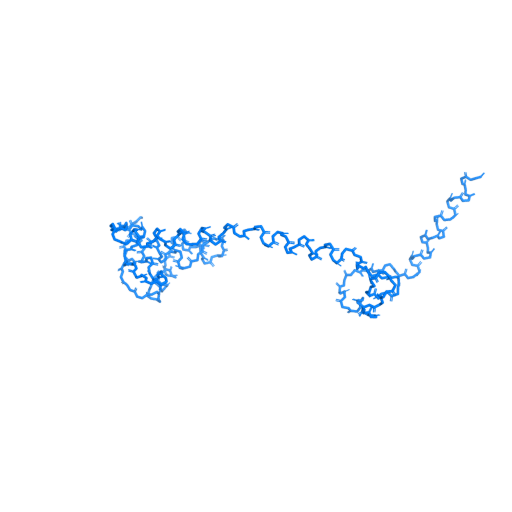153 -3.762 -25.183 1.00 86.31 116 LEU A O 1
ATOM 908 N N . VAL A 1 117 ? 27.547 -5.420 -25.791 1.00 85.62 117 VAL A N 1
ATOM 909 C CA . VAL A 1 117 ? 26.537 -6.480 -25.749 1.00 85.62 117 VAL A CA 1
ATOM 910 C C . VAL A 1 117 ? 26.415 -6.977 -24.310 1.00 85.62 117 VAL A C 1
ATOM 912 O O . VAL A 1 117 ? 27.394 -7.441 -23.724 1.00 85.62 117 VAL A O 1
ATOM 915 N N . ILE A 1 118 ? 25.220 -6.841 -23.742 1.00 85.94 118 ILE A N 1
ATOM 916 C CA . ILE A 1 118 ? 24.882 -7.254 -22.374 1.00 85.94 118 ILE A CA 1
ATOM 917 C C . ILE A 1 118 ? 24.364 -8.693 -22.372 1.00 85.94 118 ILE A C 1
ATOM 919 O O . ILE A 1 118 ? 24.737 -9.475 -21.501 1.00 85.94 118 ILE A O 1
ATOM 923 N N . ASP A 1 119 ? 23.531 -9.040 -23.353 1.00 82.12 119 ASP A N 1
ATOM 924 C CA . ASP A 1 119 ? 22.985 -10.385 -23.532 1.00 82.12 119 ASP A CA 1
ATOM 925 C C . ASP A 1 119 ? 22.862 -10.700 -25.027 1.00 82.12 119 ASP A C 1
ATOM 927 O O . ASP A 1 119 ? 22.541 -9.818 -25.821 1.00 82.12 119 ASP A O 1
ATOM 931 N N . ASN A 1 120 ? 23.134 -11.945 -25.410 1.00 73.62 120 ASN A N 1
ATOM 932 C CA . ASN A 1 120 ? 23.159 -12.382 -26.805 1.00 73.62 120 ASN A CA 1
ATOM 933 C C . ASN A 1 120 ? 21.819 -12.960 -27.289 1.00 73.62 120 ASN A C 1
ATOM 935 O O . ASN A 1 120 ? 21.696 -13.234 -28.479 1.00 73.62 120 ASN A O 1
ATOM 939 N N . ASP A 1 121 ? 20.842 -13.198 -26.404 1.00 70.81 121 ASP A N 1
ATOM 940 C CA . ASP A 1 121 ? 19.637 -13.950 -26.782 1.00 70.81 121 ASP A CA 1
ATOM 941 C C . ASP A 1 121 ? 18.389 -13.565 -25.968 1.00 70.81 121 ASP A C 1
ATOM 943 O O . ASP A 1 121 ? 17.867 -14.317 -25.142 1.00 70.81 121 ASP A O 1
ATOM 947 N N . VAL A 1 122 ? 17.893 -12.349 -26.202 1.00 71.44 122 VAL A N 1
ATOM 948 C CA . VAL A 1 122 ? 16.720 -11.814 -25.485 1.00 71.44 122 VAL A CA 1
ATOM 949 C C . VAL A 1 122 ? 15.413 -12.205 -26.174 1.00 71.44 122 VAL A C 1
ATOM 951 O O . VAL A 1 122 ? 14.355 -12.278 -25.542 1.00 71.44 122 VAL A O 1
ATOM 954 N N . LEU A 1 123 ? 15.466 -12.468 -27.483 1.00 63.72 123 LEU A N 1
ATOM 955 C CA . LEU A 1 123 ? 14.285 -12.796 -28.282 1.00 63.72 123 LEU A CA 1
ATOM 956 C C . LEU A 1 123 ? 13.713 -14.178 -27.949 1.00 63.72 123 LEU A C 1
ATOM 958 O O . LEU A 1 123 ? 12.504 -14.361 -28.064 1.00 63.72 123 LEU A O 1
ATOM 962 N N . ASN A 1 124 ? 14.528 -15.113 -27.449 1.00 60.25 124 ASN A N 1
ATOM 963 C CA . AS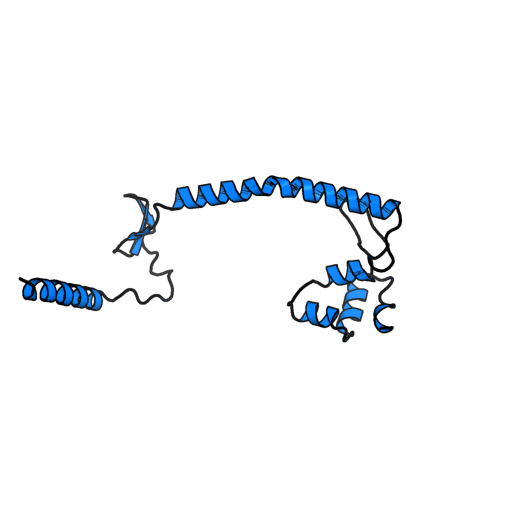N A 1 124 ? 14.033 -16.402 -26.959 1.00 60.25 124 ASN A CA 1
ATOM 964 C C . ASN A 1 124 ? 13.211 -16.286 -25.661 1.00 60.25 124 ASN A C 1
ATOM 966 O O . ASN A 1 124 ? 12.407 -17.170 -25.363 1.00 60.25 124 ASN A O 1
ATOM 970 N N . VAL A 1 125 ? 13.371 -15.192 -24.905 1.00 55.72 125 VAL A N 1
ATOM 971 C CA . VAL A 1 125 ? 12.625 -14.918 -23.660 1.00 55.72 125 VAL A CA 1
ATOM 972 C C . VAL A 1 125 ? 11.396 -14.031 -23.916 1.00 55.72 125 VAL A C 1
ATOM 974 O O . VAL A 1 125 ? 10.405 -14.107 -23.183 1.00 55.72 125 VAL A O 1
ATOM 977 N N . LEU A 1 126 ? 11.415 -13.223 -24.981 1.00 53.12 126 LEU A N 1
ATOM 978 C CA . LEU A 1 126 ? 10.291 -12.391 -25.420 1.00 53.12 126 LEU A CA 1
ATOM 979 C C . LEU A 1 126 ? 9.232 -13.236 -26.146 1.00 53.12 126 LEU A C 1
ATOM 981 O O . LEU A 1 126 ? 9.066 -13.203 -27.362 1.00 53.12 126 LEU A O 1
ATOM 985 N N . HIS A 1 127 ? 8.473 -13.998 -25.365 1.00 47.50 127 HIS A N 1
ATOM 986 C CA . HIS A 1 127 ? 7.267 -14.671 -25.826 1.00 47.50 127 HIS A CA 1
ATOM 987 C C . HIS A 1 127 ? 6.261 -13.669 -26.452 1.00 47.50 127 HIS A C 1
ATOM 989 O O . HIS A 1 127 ? 5.734 -12.797 -25.764 1.00 47.50 127 HIS A O 1
ATOM 995 N N . TYR A 1 128 ? 5.930 -13.882 -27.735 1.00 45.91 128 TYR A N 1
ATOM 996 C CA . TYR A 1 128 ? 4.755 -13.365 -28.473 1.00 45.91 128 TYR A CA 1
ATOM 997 C C . TYR A 1 128 ? 4.751 -11.934 -29.037 1.00 45.91 128 TYR A C 1
ATOM 999 O O . TYR A 1 128 ? 3.711 -11.273 -29.046 1.00 45.91 128 TYR A O 1
ATOM 1007 N N . THR A 1 129 ? 5.817 -11.505 -29.698 1.00 46.56 129 THR A N 1
ATOM 1008 C CA . THR A 1 129 ? 5.644 -10.591 -30.837 1.00 46.56 129 THR A CA 1
ATOM 1009 C C . THR A 1 129 ? 6.154 -11.288 -32.083 1.00 46.56 129 THR A C 1
ATOM 1011 O O . THR A 1 129 ? 7.298 -11.725 -32.120 1.00 46.56 129 THR A O 1
ATOM 1014 N N . ASN A 1 130 ? 5.295 -11.431 -33.100 1.00 50.00 130 ASN A N 1
ATOM 1015 C CA . ASN A 1 130 ? 5.721 -11.794 -34.451 1.00 50.00 130 ASN A CA 1
ATOM 1016 C C . ASN A 1 130 ? 6.688 -10.703 -34.928 1.00 50.00 130 ASN A C 1
ATOM 1018 O O . ASN A 1 130 ? 6.274 -9.723 -35.548 1.00 50.00 130 ASN A O 1
ATOM 1022 N N . VAL A 1 131 ? 7.967 -10.844 -34.583 1.00 55.38 131 VAL A N 1
ATOM 1023 C CA . VAL A 1 131 ? 9.050 -10.120 -35.231 1.00 55.38 131 VAL A CA 1
ATOM 1024 C C . VAL A 1 131 ? 8.925 -10.502 -36.697 1.00 55.38 131 VAL A C 1
ATOM 1026 O O . VAL A 1 131 ? 8.923 -11.686 -37.036 1.00 55.38 131 VAL A O 1
ATOM 1029 N N . MET A 1 132 ? 8.661 -9.500 -37.533 1.00 54.91 132 MET A N 1
ATOM 1030 C CA . MET A 1 132 ? 8.470 -9.661 -38.970 1.00 54.91 132 MET A CA 1
ATOM 1031 C C . MET A 1 132 ? 9.550 -10.597 -39.512 1.00 54.91 132 MET A C 1
ATOM 1033 O O . MET A 1 132 ? 10.733 -10.365 -39.265 1.00 54.91 132 MET A O 1
ATOM 1037 N N . SER A 1 133 ? 9.148 -11.671 -40.197 1.00 63.06 133 SER A N 1
ATOM 1038 C CA . SER A 1 133 ? 10.114 -12.599 -40.781 1.00 63.06 133 SER A CA 1
ATOM 1039 C C . SER A 1 133 ? 11.039 -11.847 -41.738 1.00 63.06 133 SER A C 1
ATOM 1041 O O . SER A 1 133 ? 10.656 -10.831 -42.321 1.00 63.06 133 SER A O 1
ATOM 1043 N N . GLU A 1 134 ? 12.253 -12.354 -41.932 1.00 63.03 134 GLU A N 1
ATOM 1044 C CA . GLU A 1 134 ? 13.220 -11.759 -42.860 1.00 63.03 134 GLU A CA 1
ATOM 1045 C C . GLU A 1 134 ? 12.631 -11.580 -44.275 1.00 63.03 134 GLU A C 1
ATOM 1047 O O . GLU A 1 134 ? 12.872 -10.572 -44.941 1.00 63.03 1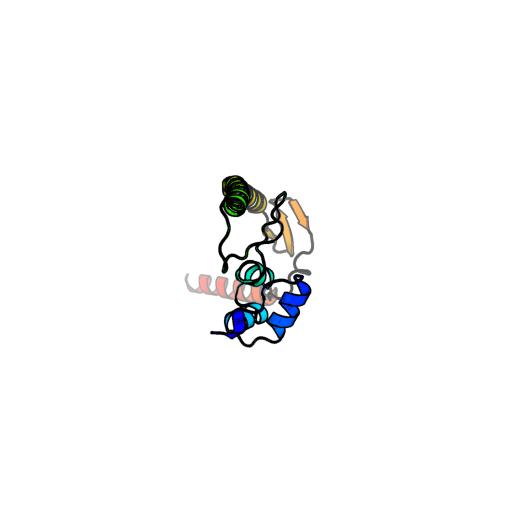34 GLU A O 1
ATOM 1052 N N . GLU A 1 135 ? 11.785 -12.520 -44.707 1.00 71.25 135 GLU A N 1
ATOM 1053 C CA . GLU A 1 135 ? 11.020 -12.434 -45.956 1.00 71.25 135 GLU A CA 1
ATOM 1054 C C . GLU A 1 135 ? 10.018 -11.273 -45.948 1.00 71.25 135 GLU A C 1
ATOM 1056 O O . GLU A 1 135 ? 9.923 -10.538 -46.931 1.00 71.25 135 GLU A O 1
ATOM 1061 N N . GLY A 1 136 ? 9.315 -11.060 -44.830 1.00 67.81 136 GLY A N 1
ATOM 1062 C CA . GLY A 1 136 ? 8.414 -9.923 -44.651 1.00 67.81 136 GLY A CA 1
ATOM 1063 C C . GLY A 1 136 ? 9.152 -8.584 -44.694 1.00 67.81 136 GLY A C 1
ATOM 1064 O O . GLY A 1 136 ? 8.679 -7.641 -45.328 1.00 67.81 136 GLY A O 1
ATOM 1065 N N . PHE A 1 137 ? 10.347 -8.517 -44.100 1.00 74.44 137 PHE A N 1
ATOM 1066 C CA . PHE A 1 137 ? 11.181 -7.316 -44.138 1.00 74.44 137 PHE A CA 1
ATOM 1067 C C . PHE A 1 137 ? 11.710 -7.025 -45.550 1.00 74.44 137 PHE A C 1
ATOM 1069 O O . PHE A 1 137 ? 11.616 -5.886 -46.014 1.00 74.44 137 PHE A O 1
ATOM 1076 N N . ARG A 1 138 ? 12.201 -8.044 -46.275 1.00 73.94 138 ARG A N 1
ATOM 1077 C CA . ARG A 1 138 ? 12.635 -7.887 -47.678 1.00 73.94 138 ARG A CA 1
ATOM 1078 C C . ARG A 1 138 ? 11.500 -7.424 -48.578 1.00 73.94 138 ARG A C 1
ATOM 1080 O O . ARG A 1 138 ? 11.693 -6.485 -49.342 1.00 73.94 138 ARG A O 1
ATOM 1087 N N . HIS A 1 139 ? 10.316 -8.018 -48.439 1.00 77.19 139 HIS A N 1
ATOM 1088 C CA . HIS A 1 139 ? 9.146 -7.614 -49.214 1.00 77.19 139 HIS A CA 1
ATOM 1089 C C . HIS A 1 139 ? 8.798 -6.134 -48.987 1.00 77.19 139 HIS A C 1
ATOM 1091 O O . HIS A 1 139 ? 8.524 -5.401 -49.936 1.00 77.19 139 HIS A O 1
ATOM 1097 N N . LEU A 1 140 ? 8.846 -5.671 -47.734 1.00 77.25 140 LEU A N 1
ATOM 1098 C CA . LEU A 1 140 ? 8.567 -4.277 -47.391 1.00 77.25 140 LEU A CA 1
ATOM 1099 C C . LEU A 1 140 ? 9.619 -3.316 -47.975 1.00 77.25 140 LEU A C 1
ATOM 1101 O O . LEU A 1 140 ? 9.273 -2.252 -48.494 1.00 77.25 140 LEU A O 1
ATOM 1105 N N . MET A 1 141 ? 10.899 -3.697 -47.923 1.00 77.19 141 MET A N 1
ATOM 1106 C CA . MET A 1 141 ? 11.996 -2.927 -48.518 1.00 77.19 141 MET A CA 1
ATOM 1107 C C . MET A 1 141 ? 11.861 -2.829 -50.040 1.00 77.19 141 MET A C 1
ATOM 1109 O O . MET A 1 141 ? 11.989 -1.734 -50.591 1.00 77.19 141 MET A O 1
ATOM 1113 N N . ASP A 1 142 ? 11.542 -3.937 -50.710 1.00 80.75 142 ASP A N 1
ATOM 1114 C CA . ASP A 1 142 ? 11.366 -3.977 -52.161 1.00 80.75 142 ASP A CA 1
ATOM 1115 C C . ASP A 1 142 ? 10.174 -3.119 -52.608 1.00 80.75 142 ASP A C 1
ATOM 1117 O O . ASP A 1 142 ? 10.312 -2.321 -53.538 1.00 80.75 142 ASP A O 1
ATOM 1121 N N . GLU A 1 143 ? 9.030 -3.192 -51.915 1.00 75.69 143 GLU A N 1
ATOM 1122 C CA . GLU A 1 143 ? 7.871 -2.334 -52.206 1.00 75.69 143 GLU A CA 1
ATOM 1123 C C . GLU A 1 143 ? 8.175 -0.843 -52.020 1.00 75.69 143 GLU A C 1
ATOM 1125 O O . GLU A 1 143 ? 7.734 -0.006 -52.816 1.00 75.69 143 GLU A O 1
ATOM 1130 N N . THR A 1 144 ? 8.923 -0.497 -50.972 1.00 70.31 144 THR A N 1
ATOM 1131 C CA . THR A 1 144 ? 9.255 0.898 -50.656 1.00 70.31 144 THR A CA 1
ATOM 1132 C C . THR A 1 144 ? 10.233 1.468 -51.688 1.00 70.31 144 THR A C 1
ATOM 1134 O O . THR A 1 144 ? 10.012 2.558 -52.218 1.00 70.31 144 THR A O 1
ATOM 1137 N N . LEU A 1 145 ? 11.255 0.694 -52.068 1.00 66.25 145 LEU A N 1
ATOM 1138 C CA . LEU A 1 145 ? 12.238 1.069 -53.092 1.00 66.25 145 LEU A CA 1
ATOM 1139 C C . LEU A 1 145 ? 11.639 1.119 -54.508 1.00 66.25 145 LEU A C 1
ATOM 1141 O O . LEU A 1 145 ? 12.040 1.952 -55.326 1.00 66.25 145 LEU A O 1
ATOM 1145 N N . LEU A 1 146 ? 10.672 0.249 -54.819 1.00 63.94 146 LEU A N 1
ATOM 1146 C CA . LEU A 1 146 ? 9.941 0.277 -56.091 1.00 63.94 146 LEU A CA 1
ATOM 1147 C C . LEU A 1 146 ? 9.049 1.517 -56.209 1.00 63.94 146 LEU A C 1
ATOM 1149 O O . LEU A 1 146 ? 9.004 2.128 -57.278 1.00 63.94 146 LEU A O 1
ATOM 1153 N N . LYS A 1 147 ? 8.393 1.933 -55.119 1.00 59.31 147 LYS A N 1
ATOM 1154 C CA . LYS A 1 147 ? 7.575 3.157 -55.092 1.00 59.31 147 LYS A CA 1
ATOM 1155 C C . LYS A 1 147 ? 8.405 4.423 -55.309 1.00 59.31 147 LYS A C 1
ATOM 1157 O O . LYS A 1 147 ? 7.978 5.293 -56.063 1.00 59.31 147 LYS A O 1
ATOM 1162 N N . GLU A 1 148 ? 9.606 4.515 -54.740 1.00 55.78 148 GLU A N 1
ATOM 1163 C CA . GLU A 1 148 ? 10.495 5.667 -54.973 1.00 55.78 148 GLU A CA 1
ATOM 1164 C C . GLU A 1 148 ? 11.008 5.756 -56.418 1.00 55.78 148 GLU A C 1
ATOM 1166 O O . GLU A 1 148 ? 11.211 6.855 -56.936 1.00 55.78 148 GLU A O 1
ATOM 1171 N N . LYS A 1 149 ? 11.184 4.618 -57.102 1.00 57.59 149 LYS A N 1
ATOM 1172 C CA . LYS A 1 149 ? 11.584 4.588 -58.519 1.00 57.59 149 LYS A CA 1
ATOM 1173 C C . LYS A 1 149 ? 10.466 4.982 -59.484 1.00 57.59 149 LYS A C 1
ATOM 1175 O O . LYS A 1 149 ? 10.778 5.397 -60.590 1.00 57.59 149 LYS A O 1
ATOM 1180 N N . GLN A 1 150 ? 9.200 4.847 -59.090 1.00 54.00 150 GLN A N 1
ATOM 1181 C CA . GLN A 1 150 ? 8.046 5.263 -59.901 1.00 54.00 150 GLN A CA 1
ATOM 1182 C C . GLN A 1 150 ? 7.670 6.743 -59.710 1.00 54.00 150 GLN A C 1
ATOM 1184 O O . GLN A 1 150 ? 6.866 7.271 -60.472 1.00 54.00 150 GLN A O 1
ATOM 1189 N N . LEU A 1 151 ? 8.239 7.406 -58.697 1.00 53.34 151 LEU A N 1
ATOM 1190 C CA . LEU A 1 151 ? 8.033 8.829 -58.393 1.00 53.34 151 LEU A CA 1
ATOM 1191 C C . LEU A 1 151 ? 9.139 9.744 -58.963 1.00 53.34 151 LEU A C 1
ATOM 1193 O O . LEU A 1 151 ? 9.113 10.950 -58.713 1.00 53.34 151 LEU A O 1
ATOM 1197 N N . LYS A 1 152 ? 10.097 9.189 -59.716 1.00 45.25 152 LYS A N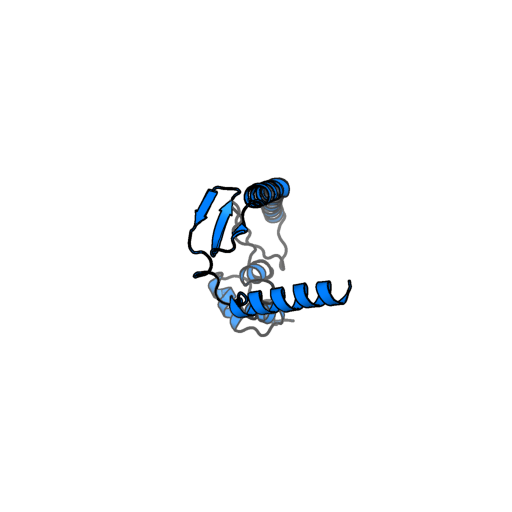 1
ATOM 1198 C CA . LYS A 1 152 ? 11.094 9.919 -60.517 1.00 45.25 152 LYS A CA 1
ATOM 1199 C C . LYS A 1 152 ? 10.809 9.739 -62.000 1.00 45.25 152 LYS A C 1
ATOM 1201 O O . LYS A 1 152 ? 11.065 10.711 -62.740 1.00 45.25 152 LYS A O 1
#

Foldseek 3Di:
DPLLQPLEDDDLVSSVVSLVVDPDPVSVCQVVVVDDHSLRSCLARYFVADQPPDGTGDHVPRPGDPVSVVVVVVSVVVVVVVCVCVVVVVVVVVVVCVVCVQWDQDPQRFTDRPPDTPGRHCVVVPPDDPPPPPVRVVVVVVVVVVVVVVVD

Sequence (152 aa):
MEYLYKICQGSMEEFETKARTSQGCLVTQVFSGAKGSMEHLYQMFGSVGCQNDAFIRDSFWDGLNANEAVKHAKIATDALSKTSKIWETGYSYSKMVYNLQGLHVDYMGCLVDGNLVIDNDVLNVLHYTNVMSEEGFRHLMDETLLKEKQLK

Radius of gyration: 29.78 Å; chains: 1; bounding box: 58×29×86 Å

pLDDT: mean 78.64, std 15.07, range [32.09, 94.38]

Secondary structure (DSSP, 8-state):
-GGGTT--SS-HHHHHHHHHT---HHHHHHHTTSS--HHHHHHHHT--EEETTEEE-S-TTT---HHHHHHHHHHHHHHHHHHTTHHHHHHHHHHHHHHHTTEEE-TTS-EEETTEEEES--TTTSTT-----HHHHHHHHHHHHHHHHH--